Protein AF-A0A7C6IZE3-F1 (afdb_monomer)

Foldseek 3Di:
DVVVVVVVVVVVVPPPPPPPDPDPPPDPPDDDDDDDDDDDDDPPPPPDPDPPDPPFADPEAAEDEDDDDDDPDDPAPPPADPQRHPVQVCCCPTHNYHYDYD

Solvent-accessible surface area (backbone atoms only — not comparable to full-atom values): 7235 Å² total; per-residue (Å²): 131,70,70,62,58,61,60,55,65,67,60,69,72,70,73,72,78,81,74,86,77,77,75,86,73,82,76,83,77,88,69,92,75,93,77,93,76,91,81,90,77,78,87,76,80,74,86,65,92,62,85,73,58,94,85,54,52,47,96,59,79,44,78,42,75,44,88,80,88,82,68,98,76,73,89,61,64,92,90,42,48,95,79,52,30,77,64,49,49,46,37,34,74,61,34,29,30,45,75,43,79,112

Structure (mmCIF, N/CA/C/O backbone):
data_AF-A0A7C6IZE3-F1
#
_entry.id   AF-A0A7C6IZE3-F1
#
loop_
_atom_site.group_PDB
_atom_site.id
_atom_site.type_symbol
_atom_site.label_atom_id
_atom_site.label_alt_id
_atom_site.label_comp_id
_atom_site.label_asym_id
_atom_site.label_entity_id
_atom_site.label_seq_id
_atom_site.pdbx_PDB_ins_code
_atom_site.Cartn_x
_atom_site.Cartn_y
_atom_site.Cartn_z
_atom_site.occupancy
_atom_site.B_iso_or_equiv
_atom_site.auth_seq_id
_atom_site.auth_comp_id
_atom_site.auth_asym_id
_atom_site.auth_atom_id
_atom_site.pdbx_PDB_model_num
ATOM 1 N N . MET A 1 1 ? 3.451 57.090 34.718 1.00 56.91 1 MET A N 1
ATOM 2 C CA . MET A 1 1 ? 2.129 56.436 34.563 1.00 56.91 1 MET A CA 1
ATOM 3 C C . MET A 1 1 ? 1.836 55.926 33.139 1.00 56.91 1 MET A C 1
ATOM 5 O O . MET A 1 1 ? 0.703 55.590 32.848 1.00 56.91 1 MET A O 1
ATOM 9 N N . THR A 1 2 ? 2.828 55.758 32.253 1.00 53.41 2 THR A N 1
ATOM 10 C CA . THR A 1 2 ? 2.608 55.237 30.878 1.00 53.41 2 THR A CA 1
ATOM 11 C C . THR A 1 2 ? 3.171 53.830 30.642 1.00 53.41 2 THR A C 1
ATOM 13 O O . THR A 1 2 ? 2.882 53.212 29.622 1.00 53.41 2 THR A O 1
ATOM 16 N N . LYS A 1 3 ? 3.948 53.280 31.587 1.00 51.84 3 LYS A N 1
ATOM 17 C CA . LYS A 1 3 ? 4.472 51.901 31.515 1.00 51.84 3 LYS A CA 1
ATOM 18 C C . LYS A 1 3 ? 3.544 50.856 32.155 1.00 51.84 3 LYS A C 1
ATOM 20 O O . LYS A 1 3 ? 3.625 49.692 31.788 1.00 51.84 3 LYS A O 1
ATOM 25 N N . LEU A 1 4 ? 2.638 51.272 33.045 1.00 55.59 4 LEU A N 1
ATOM 26 C CA . LEU A 1 4 ? 1.591 50.413 33.621 1.00 55.59 4 LEU A CA 1
ATOM 27 C C . LEU A 1 4 ? 0.392 50.241 32.672 1.00 55.59 4 LEU A C 1
ATOM 29 O O . LEU A 1 4 ? -0.152 49.148 32.586 1.00 55.59 4 LEU A O 1
ATOM 33 N N . LEU A 1 5 ? 0.066 51.259 31.861 1.00 56.16 5 LEU A N 1
ATOM 34 C CA . LEU A 1 5 ? -0.953 51.152 30.804 1.00 56.16 5 LEU A CA 1
ATOM 35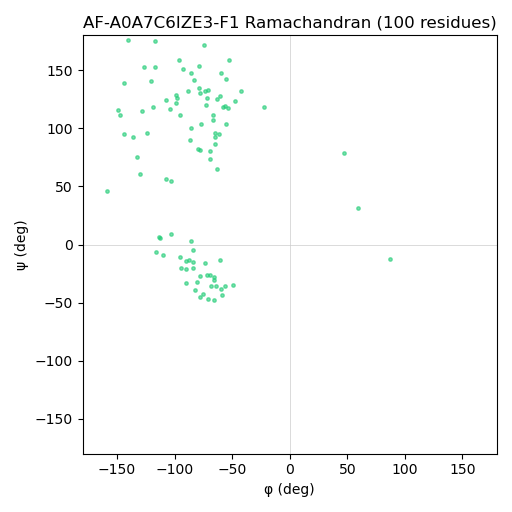 C C . LEU A 1 5 ? -0.561 50.149 29.701 1.00 56.16 5 LEU A C 1
ATOM 37 O O . LEU A 1 5 ? -1.404 49.412 29.201 1.00 56.16 5 LEU A O 1
ATOM 41 N N . LYS A 1 6 ? 0.731 50.065 29.353 1.00 52.53 6 LYS A N 1
ATOM 42 C CA . LYS A 1 6 ? 1.228 49.128 28.326 1.00 52.53 6 LYS A CA 1
ATOM 43 C C . LYS A 1 6 ? 1.225 47.664 28.780 1.00 52.53 6 LYS A C 1
ATOM 45 O O . LYS A 1 6 ? 1.109 46.784 27.938 1.00 52.53 6 LYS A O 1
ATOM 50 N N . LYS A 1 7 ? 1.322 47.397 30.089 1.00 54.19 7 LYS A N 1
ATOM 51 C CA . LYS A 1 7 ? 1.247 46.030 30.636 1.00 54.19 7 LYS A CA 1
ATOM 52 C C . LYS A 1 7 ? -0.189 45.537 30.853 1.00 54.19 7 LYS A C 1
ATOM 54 O O . LYS A 1 7 ? -0.397 44.333 30.876 1.00 54.19 7 LYS A O 1
ATOM 59 N N . LEU A 1 8 ? -1.166 46.444 30.934 1.00 54.66 8 LEU A N 1
ATOM 60 C CA . LEU A 1 8 ? -2.594 46.099 30.974 1.00 54.66 8 LEU A CA 1
ATOM 61 C C . LEU A 1 8 ? -3.161 45.745 29.587 1.00 54.66 8 LEU A C 1
ATOM 63 O O . LEU A 1 8 ? -4.066 44.924 29.497 1.00 54.66 8 LEU A O 1
ATOM 67 N N . SER A 1 9 ? -2.581 46.278 28.504 1.00 53.41 9 SER A N 1
ATOM 68 C CA . SER A 1 9 ? -2.989 45.945 27.126 1.00 53.41 9 SER A CA 1
ATOM 69 C C . SER A 1 9 ? -2.640 44.500 26.714 1.00 53.41 9 SER A C 1
ATOM 71 O O . SER A 1 9 ? -3.332 43.897 25.901 1.00 53.41 9 SER A O 1
ATOM 73 N N . ALA A 1 10 ? -1.609 43.895 27.316 1.00 53.31 10 ALA A N 1
ATOM 74 C CA . ALA A 1 10 ? -1.168 42.536 26.974 1.00 53.31 10 ALA A CA 1
ATOM 75 C C . ALA A 1 10 ? -1.949 41.411 27.687 1.00 53.31 10 ALA A C 1
ATOM 77 O O . ALA A 1 10 ? -1.856 40.259 27.278 1.00 53.31 10 ALA A O 1
ATOM 78 N N . ILE A 1 11 ? -2.714 41.720 28.741 1.00 56.66 11 ILE A N 1
ATOM 79 C CA . ILE A 1 11 ? -3.441 40.713 29.542 1.00 56.66 11 ILE A CA 1
ATOM 80 C C . ILE A 1 11 ? -4.895 40.543 29.059 1.00 56.66 11 ILE A C 1
ATOM 82 O O . ILE A 1 11 ? -5.495 39.492 29.266 1.00 56.66 11 ILE A O 1
ATOM 86 N N . ALA A 1 12 ? -5.449 41.522 28.335 1.00 53.94 12 ALA A N 1
ATOM 87 C CA . ALA A 1 12 ? -6.820 41.469 27.816 1.00 53.94 12 ALA A CA 1
ATOM 88 C C . ALA A 1 12 ? -7.014 40.507 26.621 1.00 53.94 12 ALA A C 1
ATOM 90 O O . ALA A 1 12 ? -8.143 40.137 26.315 1.00 53.94 12 ALA A O 1
ATOM 91 N N . LEU A 1 13 ? -5.935 40.069 25.962 1.00 55.16 13 LEU A N 1
ATOM 92 C CA . LEU A 1 13 ? -5.994 39.195 24.780 1.00 55.16 13 LEU A CA 1
ATOM 93 C C . LEU A 1 13 ? -6.029 37.690 25.100 1.00 55.16 13 LEU A C 1
ATOM 95 O O . LEU A 1 13 ? -6.368 36.903 24.223 1.00 55.16 13 LEU A O 1
ATOM 99 N N . LEU A 1 14 ? -5.731 37.273 26.337 1.00 55.84 14 LEU A N 1
ATOM 100 C CA . LEU A 1 14 ? -5.732 35.849 26.719 1.00 55.84 14 LEU A CA 1
ATOM 101 C C . LEU A 1 14 ? -7.087 35.341 27.249 1.00 55.84 14 LEU A C 1
ATOM 103 O O . LEU A 1 14 ? -7.290 34.135 27.343 1.00 55.84 14 LEU A O 1
ATOM 107 N N . ALA A 1 15 ? -8.021 36.235 27.584 1.00 56.41 15 ALA A N 1
ATOM 108 C CA . ALA A 1 15 ? -9.292 35.869 28.219 1.00 56.41 15 ALA A CA 1
ATOM 109 C C . ALA A 1 15 ? -10.398 35.429 27.234 1.00 56.41 15 ALA A C 1
ATOM 111 O O . ALA A 1 15 ? -11.468 35.014 27.667 1.00 56.41 15 ALA A O 1
ATOM 112 N N . ILE A 1 16 ? -10.160 35.505 25.920 1.00 58.94 16 ILE A N 1
ATOM 113 C CA . ILE A 1 16 ? -11.188 35.258 24.887 1.00 58.94 16 ILE A CA 1
ATOM 114 C C . ILE A 1 16 ? -11.155 33.802 24.368 1.00 58.94 16 ILE A C 1
ATOM 116 O O . ILE A 1 16 ? -12.095 33.354 23.720 1.00 58.94 16 ILE A O 1
ATOM 120 N N . LEU A 1 17 ? -10.128 33.009 24.700 1.00 57.47 17 LEU A N 1
ATOM 121 C CA . LEU A 1 17 ? -9.949 31.657 24.142 1.00 57.47 17 LEU A CA 1
ATOM 122 C C . LEU A 1 17 ? -10.710 30.535 24.887 1.00 57.47 17 LEU A C 1
ATOM 124 O O . LEU A 1 17 ? -10.563 29.370 24.539 1.00 57.47 17 LEU A O 1
ATOM 128 N N . VAL A 1 18 ? -11.511 30.844 25.914 1.00 63.06 18 VAL A N 1
ATOM 129 C CA . VAL A 1 18 ? -12.095 29.817 26.811 1.00 63.06 18 VAL A CA 1
ATOM 130 C C . VAL A 1 18 ? -13.579 29.511 26.554 1.00 63.06 18 VAL A C 1
ATOM 132 O O . VAL A 1 18 ? -14.188 28.795 27.340 1.00 63.06 18 VAL A O 1
ATOM 135 N N . PHE A 1 19 ? -14.179 30.020 25.470 1.00 62.19 19 PHE A N 1
ATOM 136 C CA . PHE A 1 19 ? -15.630 29.888 25.232 1.00 62.19 19 PHE A CA 1
ATOM 137 C C . PHE A 1 19 ? -16.064 29.008 24.049 1.00 62.19 19 PHE A C 1
ATOM 139 O O . PHE A 1 19 ? -17.260 28.904 23.791 1.00 62.19 19 PHE A O 1
ATOM 146 N N . SER A 1 20 ? -15.155 28.317 23.359 1.00 65.44 20 SER A N 1
ATOM 147 C CA . SER A 1 20 ? -15.514 27.560 22.145 1.00 65.44 20 SER A CA 1
ATOM 148 C C . SER A 1 20 ? -15.525 26.044 22.334 1.00 65.44 20 SER A C 1
ATOM 150 O O . SER A 1 20 ? -14.870 25.321 21.591 1.00 65.44 20 SER A O 1
ATOM 152 N N . ILE A 1 21 ? -16.307 25.551 23.297 1.00 66.56 21 ILE A N 1
ATOM 153 C CA . ILE A 1 21 ? -16.748 24.146 23.298 1.00 66.56 21 ILE A CA 1
ATOM 154 C C . ILE A 1 21 ? -18.266 24.104 23.506 1.00 66.56 21 ILE A C 1
ATOM 156 O O . ILE A 1 21 ? -18.777 23.569 24.487 1.00 66.56 21 ILE A O 1
ATOM 160 N N . THR A 1 22 ? -19.008 24.710 22.576 1.00 65.38 22 THR A N 1
ATOM 161 C CA . THR A 1 22 ? -20.423 24.367 22.404 1.00 65.38 22 THR A CA 1
ATOM 162 C C . THR A 1 22 ? -20.472 22.933 21.902 1.00 65.38 22 THR A C 1
ATOM 164 O O . THR A 1 22 ? -20.028 22.625 20.797 1.00 65.38 22 THR A O 1
ATOM 167 N N . ALA A 1 23 ? -20.969 22.063 22.773 1.00 54.12 23 ALA A N 1
ATOM 168 C CA . ALA A 1 23 ? -21.237 20.665 22.521 1.00 54.12 23 ALA A CA 1
ATOM 169 C C . ALA A 1 23 ? -22.008 20.481 21.207 1.00 54.12 23 ALA A C 1
ATOM 171 O O . ALA A 1 23 ? -23.114 21.000 21.044 1.00 54.12 23 ALA A O 1
ATOM 172 N N . CYS A 1 24 ? -21.447 19.686 20.295 1.00 64.75 24 CYS A N 1
ATOM 173 C CA . CYS A 1 24 ? -22.247 18.988 19.301 1.00 64.75 24 CYS A CA 1
ATOM 174 C C . CYS A 1 24 ? -23.139 17.999 20.060 1.00 64.75 24 CYS A C 1
ATOM 176 O O . CYS A 1 24 ? -22.719 16.897 20.403 1.00 64.75 24 CYS A O 1
ATOM 178 N N . LYS A 1 25 ? -24.353 18.434 20.396 1.00 54.91 25 LYS A N 1
ATOM 179 C CA . LYS A 1 25 ? -25.447 17.555 20.788 1.00 54.91 25 LYS A CA 1
ATOM 180 C C . LYS A 1 25 ? -26.122 17.120 19.493 1.00 54.91 25 LYS A C 1
ATOM 182 O O . LYS A 1 25 ? -26.883 17.886 18.910 1.00 54.91 25 LYS A O 1
ATOM 187 N N . SER A 1 26 ? -25.804 15.917 19.032 1.00 47.62 26 SER A N 1
ATOM 188 C CA . SER A 1 26 ? -26.612 15.239 18.024 1.00 47.62 26 SER A CA 1
ATOM 189 C C . SER A 1 26 ? -27.958 14.913 18.666 1.00 47.62 26 SER A C 1
ATOM 191 O O . SER A 1 26 ? -28.042 14.084 19.571 1.00 47.62 26 SER A O 1
ATOM 193 N N . GLU A 1 27 ? -28.997 15.639 18.267 1.00 44.78 27 GLU A N 1
ATOM 194 C CA . GLU A 1 27 ? -30.378 15.236 18.502 1.00 44.78 27 GLU A CA 1
ATOM 195 C C . GLU A 1 27 ? -30.720 14.144 17.492 1.00 44.78 27 GLU A C 1
ATOM 197 O O . GLU A 1 27 ? -30.935 14.421 16.309 1.00 44.78 27 GLU A O 1
ATOM 202 N N . ASP A 1 28 ? -30.747 12.905 17.985 1.00 41.28 28 ASP A N 1
ATOM 203 C CA . ASP A 1 28 ? -31.427 11.789 17.338 1.00 41.28 28 ASP A CA 1
ATOM 204 C C . ASP A 1 28 ? -32.888 12.196 17.127 1.00 41.28 28 ASP A C 1
ATOM 206 O O . ASP A 1 28 ? -33.688 12.287 18.062 1.00 41.28 28 ASP A O 1
ATOM 210 N N . ASN A 1 29 ? -33.214 12.535 15.883 1.00 44.50 29 ASN A N 1
ATOM 211 C CA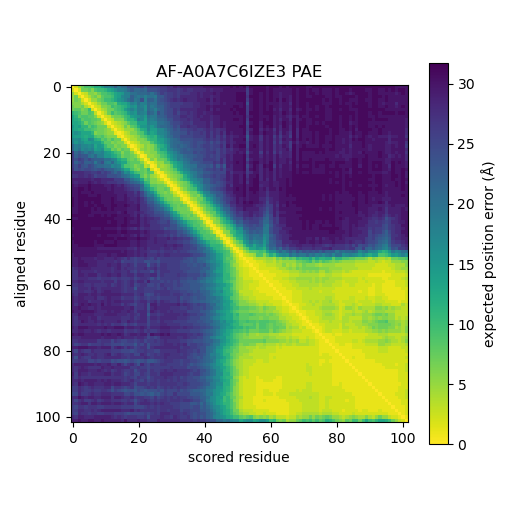 . ASN A 1 29 ? -34.583 12.748 15.455 1.00 44.50 29 ASN A CA 1
ATOM 212 C C . ASN A 1 29 ? -35.138 11.397 15.037 1.00 44.50 29 ASN A C 1
ATOM 214 O O . ASN A 1 29 ? -35.068 10.996 13.877 1.00 44.50 29 ASN A O 1
ATOM 218 N N . ASP A 1 30 ? -35.712 10.724 16.021 1.00 44.03 30 ASP A N 1
ATOM 219 C CA . ASP A 1 30 ? -36.594 9.594 15.817 1.00 44.03 30 ASP A CA 1
ATOM 220 C C . ASP A 1 30 ? -37.853 10.089 15.082 1.00 44.03 30 ASP A C 1
ATOM 222 O O . ASP A 1 30 ? -38.772 10.667 15.672 1.00 44.03 30 ASP A O 1
ATOM 226 N N . LYS A 1 31 ? -37.862 9.941 13.753 1.00 42.84 31 LYS A N 1
ATOM 227 C CA . LYS A 1 31 ? -39.078 9.966 12.937 1.00 42.84 31 LYS A CA 1
ATOM 228 C C . LYS A 1 31 ? -39.047 8.844 11.912 1.00 42.84 31 LYS A C 1
ATOM 230 O O . LYS A 1 31 ? -38.567 8.991 10.795 1.00 42.84 31 LYS A O 1
ATOM 235 N N . VAL A 1 32 ? -39.645 7.744 12.360 1.00 38.59 32 VAL A N 1
ATOM 236 C CA . VAL A 1 32 ? -40.405 6.748 11.601 1.00 38.59 32 VAL A CA 1
ATOM 237 C C . VAL A 1 32 ? -40.944 7.301 10.277 1.00 38.59 32 VAL A C 1
ATOM 239 O O . VAL A 1 32 ? -41.783 8.204 10.250 1.00 38.59 32 VAL A O 1
ATOM 242 N N . GLY A 1 33 ? -40.491 6.681 9.193 1.00 36.03 33 GLY A N 1
ATOM 243 C CA . GLY A 1 33 ? -41.076 6.715 7.863 1.00 36.03 33 GLY A CA 1
ATOM 244 C C . GLY A 1 33 ? -40.880 5.336 7.247 1.00 36.03 33 GLY A C 1
ATOM 245 O O . GLY A 1 33 ? -39.801 5.020 6.763 1.00 36.03 33 GLY A O 1
ATOM 246 N N . ASP A 1 34 ? -41.913 4.514 7.381 1.00 37.31 34 ASP A N 1
ATOM 247 C CA . ASP A 1 34 ? -42.091 3.212 6.748 1.00 37.31 34 ASP A CA 1
ATOM 248 C C . ASP A 1 34 ? -42.023 3.357 5.217 1.00 37.31 34 ASP A C 1
ATOM 250 O O . ASP A 1 34 ? -42.844 4.062 4.633 1.00 37.31 34 ASP A O 1
ATOM 254 N N . ASP A 1 35 ? -41.047 2.714 4.576 1.00 39.50 35 ASP A N 1
ATOM 255 C CA . ASP A 1 35 ? -41.258 2.096 3.267 1.00 39.50 35 ASP A CA 1
ATOM 256 C C . ASP A 1 35 ? -40.380 0.848 3.154 1.00 39.50 35 ASP A C 1
ATOM 258 O O . ASP A 1 35 ? -39.146 0.874 3.153 1.00 39.50 35 ASP A O 1
ATOM 262 N N . VAL A 1 36 ? -41.074 -0.280 3.130 1.00 36.66 36 VAL A N 1
ATOM 263 C CA . VAL A 1 36 ? -40.550 -1.617 2.916 1.00 36.66 36 VAL A CA 1
ATOM 264 C C . VAL A 1 36 ? -40.165 -1.773 1.447 1.00 36.66 36 VAL A C 1
ATOM 266 O O . VAL A 1 36 ? -41.026 -1.821 0.572 1.00 36.66 36 VAL A O 1
ATOM 269 N N . SER A 1 37 ? -38.891 -2.057 1.184 1.00 39.81 37 SER A N 1
ATOM 270 C CA . SER A 1 37 ? -38.539 -3.059 0.177 1.00 39.81 37 SER A CA 1
ATOM 271 C C . SER A 1 37 ? -37.235 -3.769 0.517 1.00 39.81 37 SER A C 1
ATOM 273 O O . SER A 1 37 ? -36.155 -3.191 0.577 1.00 39.81 37 SER A O 1
ATOM 275 N N . LYS A 1 38 ? -37.417 -5.070 0.757 1.00 40.19 38 LYS A N 1
ATOM 276 C CA . LYS A 1 38 ? -36.428 -6.139 0.866 1.00 40.19 38 LYS A CA 1
ATOM 277 C C . LYS A 1 38 ? -35.340 -6.033 -0.206 1.00 40.19 38 LYS A C 1
ATOM 279 O O . LYS A 1 38 ? -35.665 -6.089 -1.386 1.00 40.19 38 LYS A O 1
ATOM 284 N N . ASP A 1 39 ? -34.087 -6.152 0.217 1.00 35.75 39 ASP A N 1
ATOM 285 C CA . ASP A 1 39 ? -33.293 -7.291 -0.236 1.00 35.75 39 ASP A CA 1
ATOM 286 C C . ASP A 1 39 ? -32.352 -7.783 0.871 1.00 35.75 39 ASP A C 1
ATOM 288 O O . ASP A 1 39 ? -31.813 -7.014 1.665 1.00 35.75 39 ASP A O 1
ATOM 292 N N . ASN A 1 40 ? -32.263 -9.104 0.957 1.00 41.56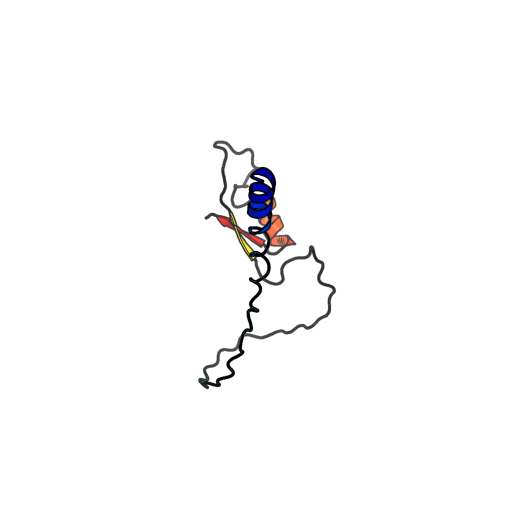 40 ASN A N 1
ATOM 293 C CA . ASN A 1 40 ? -31.574 -9.890 1.963 1.00 41.56 40 ASN A CA 1
ATOM 294 C C . ASN A 1 40 ? -30.070 -9.920 1.696 1.00 41.56 40 ASN A C 1
ATOM 296 O O . ASN A 1 40 ? -29.640 -10.268 0.602 1.00 41.56 40 ASN A O 1
ATOM 300 N N . GLY A 1 41 ? -29.269 -9.711 2.739 1.00 36.97 41 GLY A N 1
ATOM 301 C CA . GLY A 1 41 ? -27.819 -9.827 2.626 1.00 36.97 41 GLY A CA 1
ATOM 302 C C . GLY A 1 41 ? -27.099 -10.055 3.945 1.00 36.97 41 GLY A C 1
ATOM 303 O O . GLY A 1 41 ? -26.113 -9.389 4.206 1.00 36.97 41 GLY A O 1
ATOM 304 N N . SER A 1 42 ? -27.605 -10.982 4.764 1.00 38.91 42 SER A N 1
ATOM 305 C CA . SER A 1 42 ? -26.840 -11.722 5.780 1.00 38.91 42 SER A CA 1
ATOM 306 C C . SER A 1 42 ? -25.925 -10.888 6.686 1.00 38.91 42 SER A C 1
ATOM 308 O O . SER A 1 42 ? -24.700 -10.906 6.577 1.00 38.91 42 SER A O 1
ATOM 310 N N . GLN A 1 43 ? -26.548 -10.257 7.675 1.00 45.19 43 GLN A N 1
ATOM 311 C CA . GLN A 1 43 ? -25.899 -9.824 8.902 1.00 45.19 43 GLN A CA 1
ATOM 312 C C . GLN A 1 43 ? -25.419 -11.067 9.678 1.00 45.19 43 GLN A C 1
ATOM 314 O O . GLN A 1 43 ? -26.126 -11.595 10.532 1.00 45.19 43 GLN A O 1
ATOM 319 N N . ASN A 1 44 ? -24.219 -11.562 9.365 1.00 41.59 44 ASN A N 1
ATOM 320 C CA . ASN A 1 44 ? -23.493 -12.452 10.268 1.00 41.59 44 ASN A CA 1
ATOM 321 C C . ASN A 1 44 ? -22.834 -11.584 11.338 1.00 41.59 44 ASN A C 1
ATOM 323 O O . ASN A 1 44 ? -21.658 -11.243 11.263 1.00 41.59 44 ASN A O 1
ATOM 327 N N . THR A 1 45 ? -23.621 -11.219 12.347 1.00 45.38 45 THR A N 1
ATOM 328 C CA . THR A 1 45 ? -23.087 -10.817 13.646 1.00 45.38 45 THR A CA 1
ATOM 329 C C . THR A 1 45 ? -22.495 -12.068 14.300 1.00 45.38 45 THR A C 1
ATOM 331 O O . THR A 1 45 ? -23.133 -12.718 15.124 1.00 45.38 45 THR A O 1
ATOM 334 N N . SER A 1 46 ? -21.275 -12.433 13.905 1.00 43.00 46 SER A N 1
ATOM 335 C CA . SER A 1 46 ? -20.414 -13.260 14.747 1.00 43.00 46 SER A CA 1
ATOM 336 C C . SER A 1 46 ? -19.822 -12.342 15.804 1.00 43.00 46 SER A C 1
ATOM 338 O O . SER A 1 46 ? -18.701 -11.859 15.679 1.00 43.00 46 SER A O 1
ATOM 340 N N . ASP A 1 47 ? -20.612 -12.086 16.845 1.00 46.34 47 ASP A N 1
ATOM 341 C CA . ASP A 1 47 ? -20.149 -11.502 18.100 1.00 46.34 47 ASP A CA 1
ATOM 342 C C . ASP A 1 47 ? -19.283 -12.558 18.805 1.00 46.34 47 ASP A C 1
ATOM 344 O O . ASP A 1 47 ? -19.695 -13.258 19.727 1.00 46.34 47 ASP A O 1
ATOM 348 N N . THR A 1 48 ? -18.080 -12.766 18.275 1.00 44.97 48 THR A N 1
ATOM 349 C CA . THR A 1 48 ? -17.004 -13.388 19.031 1.00 44.97 48 THR A CA 1
ATOM 350 C C . THR A 1 48 ? -16.216 -12.219 19.577 1.00 44.97 48 THR A C 1
ATOM 352 O O . THR A 1 48 ? -15.592 -11.476 18.822 1.00 44.97 48 THR A O 1
ATOM 355 N N . THR A 1 49 ? -16.272 -12.030 20.892 1.00 50.28 49 THR A N 1
ATOM 356 C CA . THR A 1 49 ? -15.323 -11.211 21.647 1.00 50.28 49 THR A CA 1
ATOM 357 C C . THR A 1 49 ? -13.931 -11.835 21.528 1.00 50.28 49 THR A C 1
ATOM 359 O O . THR A 1 49 ? -13.375 -12.349 22.496 1.00 50.28 49 THR A O 1
ATOM 362 N N . GLU A 1 50 ? -13.380 -11.852 20.318 1.00 60.22 50 GLU A N 1
ATOM 363 C CA . GLU A 1 50 ? -11.957 -11.984 20.106 1.00 60.22 50 GLU A CA 1
ATOM 364 C C . GLU A 1 50 ? -11.348 -10.644 20.485 1.00 60.22 50 GLU A C 1
ATOM 366 O O . GLU A 1 50 ? -11.830 -9.572 20.107 1.00 60.22 50 GLU A O 1
ATOM 371 N N . THR A 1 51 ? -10.289 -10.702 21.281 1.00 64.19 51 THR A N 1
ATOM 372 C CA . THR A 1 51 ? -9.411 -9.551 21.446 1.00 64.19 51 THR A CA 1
ATOM 373 C C . THR A 1 51 ? -8.841 -9.269 20.061 1.00 64.19 51 THR A C 1
ATOM 375 O O . THR A 1 51 ? -7.905 -9.949 19.650 1.00 64.19 51 THR A O 1
ATOM 378 N N . LYS A 1 52 ? -9.469 -8.350 19.311 1.00 76.69 52 LYS A N 1
ATOM 379 C CA . LYS A 1 52 ? -9.007 -7.945 17.982 1.00 76.69 52 LYS A CA 1
ATOM 380 C C . LYS A 1 52 ? -7.548 -7.539 18.126 1.00 76.69 52 LYS A C 1
ATOM 382 O O . LYS A 1 52 ? -7.243 -6.624 18.895 1.00 76.69 52 LYS A O 1
ATOM 387 N N . ASP A 1 53 ? -6.667 -8.270 17.449 1.00 87.00 53 ASP A N 1
ATOM 388 C CA . ASP A 1 53 ? -5.259 -7.910 17.379 1.00 87.00 53 ASP A CA 1
ATOM 389 C C . ASP A 1 53 ? -5.191 -6.478 16.831 1.00 87.00 53 ASP A C 1
ATOM 391 O O . ASP A 1 53 ? -5.681 -6.240 15.722 1.00 87.00 53 ASP A O 1
ATOM 395 N N . PRO A 1 54 ? -4.638 -5.506 17.581 1.00 89.50 54 PRO A N 1
ATOM 396 C CA . PRO A 1 54 ? -4.528 -4.134 17.098 1.00 89.50 54 PRO A CA 1
ATOM 397 C C . PRO A 1 54 ? -3.685 -4.012 15.817 1.00 89.50 54 PRO A C 1
ATOM 399 O O . PRO A 1 54 ? -3.725 -2.960 15.181 1.00 89.50 54 PRO A O 1
ATOM 402 N N . PHE A 1 55 ? -2.938 -5.055 15.440 1.00 90.25 55 PHE A N 1
ATOM 403 C CA . PHE A 1 55 ? -2.147 -5.141 14.211 1.00 90.25 55 PHE A CA 1
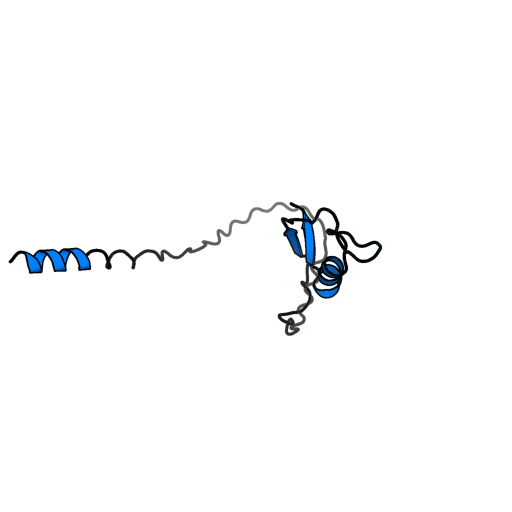ATOM 404 C C . PHE A 1 55 ? -2.656 -6.199 13.219 1.00 90.25 55 PHE A C 1
ATOM 406 O O . PHE A 1 55 ? -1.994 -6.446 12.212 1.00 90.25 55 PHE A O 1
ATOM 413 N N . GLY A 1 56 ? -3.805 -6.821 13.495 1.00 91.50 56 GLY A N 1
ATOM 414 C CA . GLY A 1 56 ? -4.408 -7.828 12.627 1.00 91.50 56 GLY A CA 1
ATOM 415 C C . GLY A 1 56 ? -5.063 -7.238 11.377 1.00 91.50 56 GLY A C 1
ATOM 416 O O . GLY A 1 56 ? -5.216 -6.022 11.232 1.00 91.50 56 GLY A O 1
ATOM 417 N N . ALA A 1 57 ? -5.481 -8.125 10.474 1.00 96.25 57 ALA A N 1
ATOM 418 C CA . ALA A 1 57 ? -6.160 -7.740 9.245 1.00 96.25 57 ALA A CA 1
ATOM 419 C C . ALA A 1 57 ? -7.464 -6.972 9.495 1.00 96.25 57 ALA A C 1
ATOM 421 O O . ALA A 1 57 ? -8.205 -7.252 10.442 1.00 96.25 57 ALA A O 1
ATOM 422 N N . TYR A 1 58 ? -7.787 -6.044 8.591 1.00 95.44 58 TYR A N 1
ATOM 423 C CA . TYR A 1 58 ? -9.084 -5.381 8.611 1.00 95.44 58 TYR A CA 1
ATOM 424 C C . TYR A 1 58 ? -10.189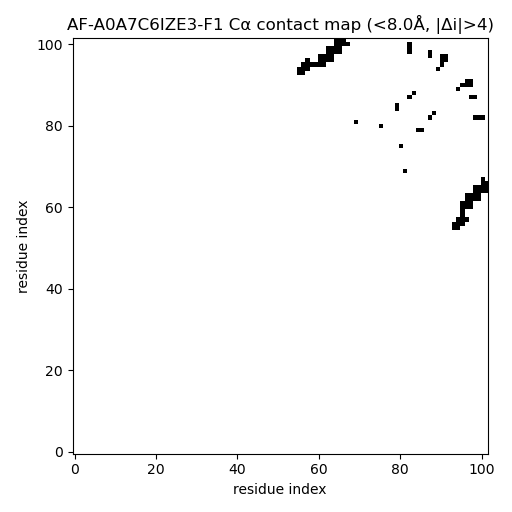 -6.354 8.187 1.00 95.44 58 TYR A C 1
ATOM 426 O O . TYR A 1 58 ? -10.096 -7.033 7.163 1.00 95.44 58 TYR A O 1
ATOM 434 N N . GLU A 1 59 ? -11.272 -6.372 8.966 1.00 94.12 59 GLU A N 1
ATOM 435 C CA . GLU A 1 59 ? -12.452 -7.214 8.723 1.00 94.12 59 GLU A CA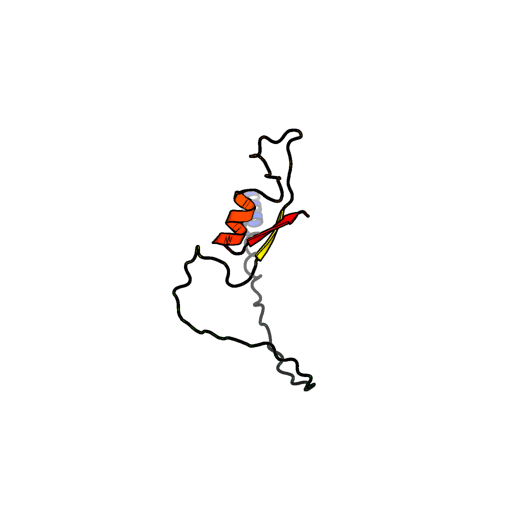 1
ATOM 436 C C . GLU A 1 59 ? -13.061 -6.974 7.332 1.00 94.12 59 GLU A C 1
ATOM 438 O O . GLU A 1 59 ? -13.488 -7.910 6.664 1.00 94.12 59 GLU A O 1
ATOM 443 N N . ASN A 1 60 ? -13.025 -5.722 6.866 1.00 95.25 60 ASN A N 1
ATOM 444 C CA . ASN A 1 60 ? -13.433 -5.322 5.522 1.00 95.25 60 ASN A CA 1
ATOM 445 C C . ASN A 1 60 ? -12.243 -4.746 4.749 1.00 95.25 60 ASN A C 1
ATOM 447 O O . ASN A 1 60 ? -11.327 -4.184 5.349 1.00 95.25 60 ASN A O 1
ATOM 451 N N . GLU A 1 61 ? -12.281 -4.854 3.418 1.00 96.56 61 GLU A N 1
ATOM 452 C CA . GLU A 1 61 ? -11.210 -4.342 2.561 1.00 96.56 61 GLU A CA 1
ATOM 453 C C . GLU A 1 61 ? -11.081 -2.821 2.692 1.00 96.56 61 GLU A C 1
ATOM 455 O O . GLU A 1 61 ? -12.042 -2.080 2.475 1.00 96.56 61 GLU A O 1
ATOM 460 N N . VAL A 1 62 ? -9.873 -2.356 3.008 1.00 97.81 62 VAL A N 1
ATOM 461 C CA . VAL A 1 62 ? -9.550 -0.929 3.078 1.00 97.81 62 VAL A CA 1
ATOM 462 C C . VAL A 1 62 ? -8.862 -0.517 1.785 1.00 97.81 62 VAL A C 1
ATOM 464 O O . VAL A 1 62 ? -7.810 -1.051 1.443 1.00 97.81 62 VAL A O 1
ATOM 467 N N . VAL A 1 63 ? -9.430 0.458 1.077 1.00 97.75 63 VAL A N 1
ATOM 468 C CA . VAL A 1 63 ? -8.830 1.015 -0.143 1.00 97.75 63 VAL A CA 1
ATOM 469 C C . VAL A 1 63 ? -8.090 2.305 0.193 1.00 97.75 63 VAL A C 1
ATOM 471 O O . VAL A 1 63 ? -8.668 3.222 0.772 1.00 97.75 63 VAL A O 1
ATOM 474 N N . VAL A 1 64 ? -6.815 2.379 -0.185 1.00 96.75 64 VAL A N 1
ATOM 475 C CA . VAL A 1 64 ? -5.955 3.549 0.025 1.00 96.75 64 VAL A CA 1
ATOM 476 C C . VAL A 1 64 ? -5.501 4.087 -1.323 1.00 96.75 64 VAL A C 1
ATOM 478 O O . VAL A 1 64 ? -4.800 3.396 -2.062 1.00 96.75 64 VAL A O 1
ATOM 481 N N . SER A 1 65 ? -5.869 5.332 -1.618 1.00 95.94 65 SER A N 1
ATOM 482 C CA . SER A 1 65 ? -5.344 6.066 -2.770 1.00 95.94 65 SER A CA 1
ATOM 483 C C . SER A 1 65 ? -3.940 6.583 -2.471 1.00 95.94 65 SER A C 1
ATOM 485 O O . SER A 1 65 ? -3.708 7.191 -1.423 1.00 95.94 65 SER A O 1
ATOM 487 N N . MET A 1 66 ? -2.995 6.335 -3.373 1.00 93.56 66 MET A N 1
ATOM 488 C CA . MET A 1 66 ? -1.592 6.689 -3.195 1.00 93.56 66 MET A CA 1
ATOM 489 C C . MET A 1 66 ? -1.064 7.476 -4.394 1.00 93.56 66 MET A C 1
ATOM 491 O O . MET A 1 66 ? -0.883 6.943 -5.486 1.00 93.56 66 MET A O 1
ATOM 495 N N . GLY A 1 67 ? -0.697 8.733 -4.150 1.00 93.81 67 GLY A N 1
ATOM 496 C CA . GLY A 1 67 ? 0.164 9.482 -5.059 1.00 93.81 67 GLY A CA 1
ATOM 497 C C . GLY A 1 67 ? 1.598 8.950 -4.995 1.00 93.81 67 GLY A C 1
ATOM 498 O O . GLY A 1 67 ? 2.197 8.890 -3.919 1.00 93.81 67 GLY A O 1
ATOM 499 N N . ARG A 1 68 ? 2.171 8.578 -6.145 1.00 88.88 68 ARG A N 1
ATOM 500 C CA . ARG A 1 68 ? 3.527 8.013 -6.245 1.00 88.88 68 ARG A CA 1
ATOM 501 C C . ARG A 1 68 ? 4.441 8.855 -7.128 1.00 88.88 68 ARG A C 1
ATOM 503 O O . ARG A 1 68 ? 4.049 9.313 -8.196 1.00 88.88 68 ARG A O 1
ATOM 510 N N . GLN A 1 69 ? 5.700 8.989 -6.717 1.00 92.06 69 GLN A N 1
ATOM 511 C CA . GLN A 1 69 ? 6.774 9.446 -7.596 1.00 92.06 69 GLN A CA 1
ATOM 512 C C . GLN A 1 69 ? 7.616 8.237 -7.996 1.00 92.06 69 GLN A C 1
ATOM 514 O O . GLN A 1 69 ? 8.246 7.603 -7.150 1.00 92.06 69 GLN A O 1
ATOM 519 N N . THR A 1 70 ? 7.641 7.925 -9.287 1.00 91.25 70 THR A N 1
ATOM 520 C CA . THR A 1 70 ? 8.391 6.787 -9.823 1.00 91.25 70 THR A CA 1
ATOM 521 C C . THR A 1 70 ? 9.755 7.218 -10.357 1.00 91.25 70 THR A C 1
ATOM 523 O O . THR A 1 70 ? 10.010 8.389 -10.650 1.00 91.25 70 THR A O 1
ATOM 526 N N . LEU A 1 71 ? 10.670 6.256 -10.459 1.00 92.69 71 LEU A N 1
ATOM 527 C CA . LEU A 1 71 ? 11.938 6.432 -11.160 1.00 92.69 71 LEU A CA 1
ATOM 528 C C . LEU A 1 71 ? 11.760 5.974 -12.608 1.00 92.69 71 LEU A C 1
ATOM 530 O O . LEU A 1 71 ? 10.991 5.060 -12.881 1.00 92.69 71 LEU A O 1
ATOM 534 N N . GLN A 1 72 ? 12.521 6.560 -13.533 1.00 89.31 72 GLN A N 1
ATOM 535 C CA . GLN A 1 72 ? 12.450 6.192 -14.955 1.00 89.31 72 GLN A CA 1
ATOM 536 C C . GLN A 1 72 ? 12.926 4.759 -15.234 1.00 89.31 72 GLN A C 1
ATOM 538 O O . GLN A 1 72 ? 12.491 4.144 -16.199 1.00 89.31 72 GLN A O 1
ATOM 543 N N . ASN A 1 73 ? 13.824 4.223 -14.400 1.00 91.31 73 ASN A N 1
ATOM 544 C CA . ASN A 1 73 ? 14.375 2.880 -14.576 1.00 91.31 73 ASN A CA 1
ATOM 545 C C . ASN A 1 73 ? 14.346 2.092 -13.251 1.00 91.31 73 ASN A C 1
ATOM 547 O O . ASN A 1 73 ? 15.392 1.960 -12.599 1.00 91.31 73 ASN A O 1
ATOM 551 N N . PRO A 1 74 ? 13.161 1.614 -12.820 1.00 89.00 74 PRO A N 1
ATOM 552 C CA . PRO A 1 74 ? 13.012 0.818 -11.606 1.00 89.00 74 PRO A CA 1
ATOM 553 C C . PRO A 1 74 ? 13.908 -0.420 -11.617 1.00 89.00 74 PRO A C 1
ATOM 555 O O . PRO A 1 74 ? 14.071 -1.081 -12.638 1.00 89.00 74 PRO A O 1
ATOM 558 N N . LYS A 1 75 ? 14.454 -0.759 -10.448 1.00 93.56 75 LYS A N 1
ATOM 559 C CA . LYS A 1 75 ? 15.140 -2.034 -10.197 1.00 93.56 75 LYS A CA 1
ATOM 560 C C . LYS A 1 75 ? 14.229 -2.963 -9.399 1.00 93.56 75 LYS A C 1
ATOM 562 O O . LYS A 1 75 ? 14.581 -3.379 -8.298 1.00 93.56 75 LYS A O 1
ATOM 567 N N . LEU A 1 76 ? 13.028 -3.187 -9.916 1.00 94.50 76 LEU A N 1
ATOM 568 C CA . LEU A 1 76 ? 12.085 -4.122 -9.315 1.00 94.50 76 LEU A CA 1
ATOM 569 C C . LEU A 1 76 ? 12.464 -5.562 -9.698 1.00 94.50 76 LEU A C 1
ATOM 571 O O . LEU A 1 76 ? 13.123 -5.758 -10.727 1.00 94.50 76 LEU A O 1
ATOM 575 N N . PRO A 1 77 ? 12.097 -6.559 -8.873 1.00 96.38 77 PRO A N 1
ATOM 576 C CA . PRO A 1 77 ? 12.172 -7.963 -9.258 1.00 96.38 77 PRO A CA 1
ATOM 577 C C . PRO A 1 77 ? 11.458 -8.237 -10.587 1.00 96.38 77 PRO A C 1
ATOM 579 O O . PRO A 1 77 ? 10.593 -7.476 -11.020 1.00 96.38 77 PRO A O 1
ATOM 582 N N . GLU A 1 78 ? 11.818 -9.338 -11.242 1.00 95.31 78 GLU A N 1
ATOM 583 C CA . GLU A 1 78 ? 11.185 -9.718 -12.504 1.00 95.31 78 GLU A CA 1
ATOM 584 C C . GLU A 1 78 ? 9.678 -9.945 -12.313 1.00 95.31 78 GLU A C 1
ATOM 586 O O . GLU A 1 78 ? 9.263 -10.686 -11.424 1.00 95.31 78 GLU A O 1
ATOM 591 N N . GLY A 1 79 ? 8.870 -9.286 -13.148 1.00 93.69 79 GLY A N 1
ATOM 592 C CA . GLY A 1 79 ? 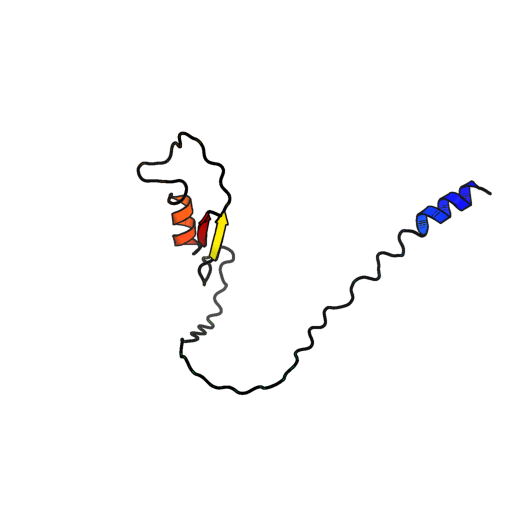7.408 -9.342 -13.092 1.00 93.69 79 GLY A CA 1
ATOM 593 C C . GLY A 1 79 ? 6.747 -8.329 -12.151 1.00 93.69 79 GLY A C 1
ATOM 594 O O . GLY A 1 79 ? 5.544 -8.123 -12.278 1.00 93.69 79 GLY A O 1
ATOM 595 N N . ASP A 1 80 ? 7.501 -7.659 -11.274 1.00 96.56 80 ASP A N 1
ATOM 596 C CA . ASP A 1 80 ? 6.946 -6.650 -10.367 1.00 96.56 80 ASP A CA 1
ATOM 597 C C . ASP A 1 80 ? 6.810 -5.278 -11.049 1.00 96.56 80 ASP A C 1
ATOM 599 O O . ASP A 1 80 ? 7.695 -4.815 -11.778 1.00 96.56 80 ASP A O 1
ATOM 603 N N . THR A 1 81 ? 5.716 -4.583 -10.740 1.00 94.81 81 THR A N 1
ATOM 604 C CA . THR A 1 81 ? 5.482 -3.180 -11.099 1.00 94.81 81 THR A CA 1
ATOM 605 C C . THR A 1 81 ? 5.363 -2.318 -9.842 1.00 94.81 81 THR A C 1
ATOM 607 O O . THR A 1 81 ? 5.398 -2.801 -8.709 1.00 94.81 81 THR A O 1
ATOM 610 N N . TYR A 1 82 ? 5.247 -1.001 -9.997 1.00 93.56 82 TYR A N 1
ATOM 611 C CA . TYR A 1 82 ? 5.017 -0.145 -8.835 1.00 93.56 82 TYR A CA 1
ATOM 612 C C . TYR A 1 82 ? 3.639 -0.416 -8.201 1.00 93.56 82 TYR A C 1
ATOM 614 O O . TYR A 1 82 ? 3.447 -0.217 -7.005 1.00 93.56 82 TYR A O 1
ATOM 622 N N . GLU A 1 83 ? 2.659 -0.819 -9.010 1.00 93.56 83 GLU A N 1
ATOM 623 C CA . GLU A 1 83 ? 1.269 -1.103 -8.638 1.00 93.56 83 GLU A CA 1
ATOM 624 C C . GLU A 1 83 ? 1.124 -2.512 -8.052 1.00 93.56 83 GLU A C 1
ATOM 626 O O . GLU A 1 83 ? 0.427 -2.703 -7.057 1.00 93.56 83 GLU A O 1
ATOM 631 N N . ASP A 1 84 ? 1.836 -3.479 -8.627 1.00 95.50 84 ASP A N 1
ATOM 632 C CA . ASP A 1 84 ? 1.818 -4.879 -8.220 1.00 95.50 84 ASP A CA 1
ATOM 633 C C . ASP A 1 84 ? 3.237 -5.352 -7.892 1.00 95.50 84 ASP A C 1
ATOM 635 O O . ASP A 1 84 ? 4.019 -5.727 -8.765 1.00 95.50 84 ASP A O 1
ATOM 639 N N . ASN A 1 85 ? 3.584 -5.307 -6.609 1.00 95.56 85 ASN A N 1
ATOM 640 C CA . ASN A 1 85 ? 4.850 -5.812 -6.094 1.00 95.56 85 ASN A CA 1
ATOM 641 C C . ASN A 1 85 ? 4.644 -6.511 -4.754 1.00 95.56 85 ASN A C 1
ATOM 643 O O . ASN A 1 85 ? 3.554 -6.518 -4.180 1.00 95.56 85 ASN A O 1
ATOM 647 N N . ALA A 1 86 ? 5.727 -7.079 -4.227 1.00 97.19 86 ALA A N 1
ATOM 648 C CA . ALA A 1 86 ? 5.709 -7.781 -2.949 1.00 97.19 86 ALA A CA 1
ATOM 649 C C . ALA A 1 86 ? 5.035 -6.989 -1.809 1.00 97.19 86 ALA A C 1
ATOM 651 O O . ALA A 1 86 ? 4.369 -7.597 -0.978 1.00 97.19 86 ALA A O 1
ATOM 652 N N . TYR A 1 87 ? 5.155 -5.657 -1.774 1.00 95.75 87 TYR A N 1
ATOM 653 C CA . TYR A 1 87 ? 4.579 -4.841 -0.704 1.00 95.75 87 TYR A CA 1
ATOM 654 C C . TYR A 1 87 ? 3.074 -4.637 -0.863 1.00 95.75 87 TYR A C 1
ATOM 656 O O . TYR A 1 87 ? 2.338 -4.772 0.113 1.00 95.75 87 TYR A O 1
ATOM 664 N N . THR A 1 88 ? 2.603 -4.325 -2.072 1.00 96.81 88 THR A N 1
ATOM 665 C CA . THR A 1 88 ? 1.165 -4.121 -2.309 1.00 96.81 88 THR A CA 1
ATOM 666 C C . THR A 1 88 ? 0.390 -5.426 -2.164 1.00 96.81 88 THR A C 1
ATOM 668 O O . THR A 1 88 ? -0.698 -5.422 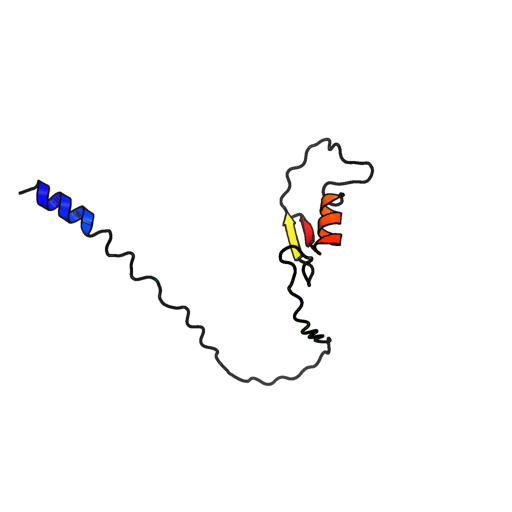-1.591 1.00 96.81 88 THR A O 1
ATOM 671 N N . ARG A 1 89 ? 0.991 -6.552 -2.571 1.00 97.88 89 ARG A N 1
ATOM 672 C CA . ARG A 1 89 ? 0.443 -7.892 -2.329 1.00 97.88 89 ARG A CA 1
ATOM 673 C C . ARG A 1 89 ? 0.415 -8.236 -0.842 1.00 97.88 89 ARG A C 1
ATOM 675 O O . ARG A 1 89 ? -0.633 -8.607 -0.334 1.00 97.88 89 ARG A O 1
ATOM 682 N N . TRP A 1 90 ? 1.514 -8.013 -0.118 1.00 97.69 90 TRP A N 1
ATOM 683 C CA . TRP A 1 90 ? 1.577 -8.278 1.325 1.00 97.69 90 TRP A CA 1
ATOM 684 C C . TRP A 1 90 ? 0.524 -7.493 2.117 1.00 97.69 90 TRP A C 1
ATOM 686 O O . TRP A 1 90 ? -0.155 -8.055 2.969 1.00 97.69 90 TRP A O 1
ATOM 696 N N . LEU A 1 91 ? 0.333 -6.208 1.802 1.00 97.31 91 LEU A N 1
ATOM 697 C CA . LEU A 1 91 ? -0.716 -5.389 2.417 1.00 97.31 91 LEU A CA 1
ATOM 698 C C . LEU A 1 91 ? -2.116 -5.958 2.164 1.00 97.31 91 LEU A C 1
ATOM 700 O O . LEU A 1 91 ? -2.971 -5.919 3.052 1.00 97.31 91 LEU A O 1
ATOM 704 N N . LYS A 1 92 ? -2.352 -6.496 0.966 1.00 97.56 92 LYS A N 1
ATOM 705 C CA . LYS A 1 92 ? -3.630 -7.106 0.619 1.00 97.56 92 LYS A CA 1
ATOM 706 C C . LYS A 1 92 ? -3.842 -8.427 1.349 1.00 97.56 92 LYS A C 1
ATOM 708 O O . LYS A 1 92 ? -4.914 -8.622 1.914 1.00 97.56 92 LYS A O 1
ATOM 713 N N . ASP A 1 93 ? -2.835 -9.286 1.360 1.00 97.62 93 ASP A N 1
ATOM 714 C CA . ASP A 1 93 ? -2.942 -10.646 1.884 1.00 97.62 93 ASP A CA 1
ATOM 715 C C . ASP A 1 93 ? -2.957 -10.675 3.419 1.00 97.62 93 ASP A C 1
ATOM 717 O O . ASP A 1 93 ? -3.776 -11.377 4.008 1.00 97.62 93 ASP A O 1
ATOM 721 N N . GLU A 1 94 ? -2.108 -9.878 4.076 1.00 96.88 94 GLU A N 1
ATOM 722 C CA . GLU A 1 94 ? -1.984 -9.878 5.541 1.00 96.88 94 GLU A CA 1
ATOM 723 C C . GLU A 1 94 ? -2.927 -8.896 6.225 1.00 96.88 94 GLU A C 1
ATOM 725 O O . GLU A 1 94 ? -3.370 -9.146 7.342 1.00 96.88 94 GLU A O 1
ATOM 730 N N . LEU A 1 95 ? -3.216 -7.757 5.587 1.00 97.12 95 LEU A N 1
ATOM 731 C CA . LEU A 1 95 ? -3.974 -6.679 6.223 1.00 97.12 95 LEU A CA 1
ATOM 732 C C . LEU A 1 95 ? -5.318 -6.394 5.559 1.00 97.12 95 LEU A C 1
ATOM 734 O O . LEU A 1 95 ? -6.091 -5.610 6.099 1.00 97.12 95 LEU A O 1
ATOM 738 N N . ASN A 1 96 ? -5.633 -7.019 4.422 1.00 97.75 96 ASN A N 1
ATOM 739 C CA . ASN A 1 96 ? -6.812 -6.694 3.618 1.00 97.75 96 ASN A CA 1
ATOM 740 C C . ASN A 1 96 ? -6.832 -5.225 3.139 1.00 97.75 96 ASN A C 1
ATOM 742 O O . ASN A 1 96 ? -7.891 -4.621 2.960 1.00 97.75 96 ASN A O 1
ATOM 746 N N . ILE A 1 97 ? -5.651 -4.640 2.913 1.00 97.88 97 ILE A N 1
ATOM 747 C CA . ILE A 1 97 ? -5.498 -3.289 2.366 1.00 97.88 97 ILE A CA 1
ATOM 748 C C . ILE A 1 97 ? -5.202 -3.368 0.868 1.00 97.88 97 ILE A C 1
ATOM 750 O O . ILE A 1 97 ? -4.255 -4.021 0.441 1.00 97.88 97 ILE A O 1
ATOM 754 N N . LYS A 1 98 ? -5.963 -2.631 0.061 1.00 97.75 98 LYS A N 1
ATOM 755 C CA . LYS A 1 98 ? -5.714 -2.449 -1.368 1.00 97.75 98 LYS A CA 1
ATOM 756 C C . LYS A 1 98 ? -5.195 -1.044 -1.646 1.00 97.75 98 LYS A C 1
ATOM 758 O O . LYS A 1 98 ? -5.862 -0.059 -1.341 1.00 97.75 98 LYS A O 1
ATOM 763 N N . ILE A 1 99 ? -4.032 -0.958 -2.283 1.00 97.12 99 ILE A N 1
ATOM 764 C CA . ILE A 1 99 ? -3.485 0.310 -2.772 1.00 97.12 99 ILE A CA 1
ATOM 765 C C . ILE A 1 99 ? -4.006 0.569 -4.186 1.00 97.12 99 ILE A C 1
ATOM 767 O O . ILE A 1 99 ? -3.964 -0.319 -5.038 1.00 97.12 99 ILE A O 1
ATOM 771 N N . VAL A 1 100 ? -4.497 1.779 -4.432 1.00 95.25 100 VAL A N 1
ATOM 772 C CA . VAL A 1 100 ? -4.905 2.265 -5.755 1.00 95.25 100 VAL A CA 1
ATOM 773 C C . VAL A 1 100 ? -4.194 3.577 -6.057 1.00 95.25 100 VAL A C 1
ATOM 775 O O . VAL A 1 100 ? -3.834 4.313 -5.140 1.00 95.25 100 VAL A O 1
ATOM 778 N N . ASP A 1 101 ? -3.982 3.865 -7.333 1.00 90.50 101 ASP A N 1
ATOM 779 C CA . ASP A 1 101 ? -3.403 5.140 -7.753 1.00 90.50 101 ASP A CA 1
ATOM 780 C C . ASP A 1 101 ? -4.494 6.203 -7.903 1.00 90.50 101 ASP A C 1
ATOM 782 O O . ASP A 1 101 ? -5.639 5.879 -8.233 1.00 90.50 101 ASP A O 1
ATOM 786 N N . GLU A 1 102 ? -4.128 7.453 -7.615 1.00 78.94 102 GLU A N 1
ATOM 787 C CA . GLU A 1 102 ? -4.992 8.640 -7.711 1.00 78.94 102 GLU A CA 1
ATOM 788 C C . GLU A 1 102 ? -4.770 9.412 -9.020 1.00 78.94 102 GLU A C 1
ATOM 790 O O . GLU A 1 102 ? -3.596 9.534 -9.448 1.00 78.94 102 GLU A O 1
#

Mean predicted aligned error: 19.08 Å

Secondary structure (DSSP, 8-state):
--HHHHHHTTTTTSTTTT-----------------------------------TTSPPSSPEEEEE--PPPSS--PPTT--SSSSHHHHHHHHHH-EEEEE-

Radius of gyration: 27.99 Å; Cα contacts (8 Å, |Δi|>4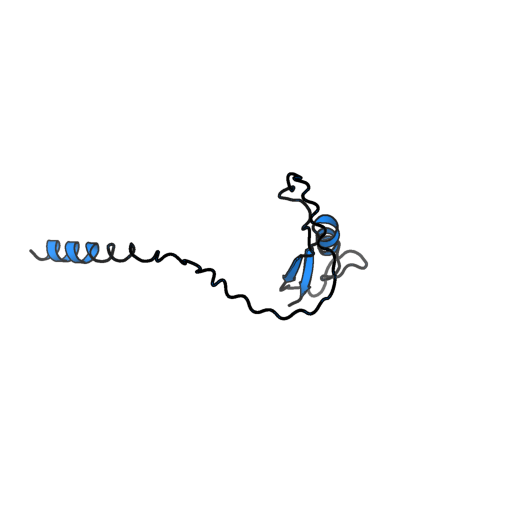): 52; chains: 1; bounding box: 57×70×50 Å

Sequence (102 aa):
MTKLLKKLSAIALLAILVFSITACKSEDNDKVGDDVSKDNGSQNTSDTTETKDPFGAYENEVVVSMGRQTLQNPKLPEGDTYEDNAYTRWLKDELNIKIVDE

pLDDT: mean 72.09, std 22.99, range [35.75, 97.88]